Protein AF-A0A941VFP8-F1 (afdb_monomer)

Sequence (83 aa):
MVSKLLVKGLEWLLIAILGLMVILVFGNVVLRYGFNSGITFSEEVSRFLFVWMVFLGSVLMLRDNGHLGVHTFTSILPLWGKK

Solvent-accessible surface area (backbone atoms only — not comparable to full-atom values): 4837 Å² total; per-residue (Å²): 110,70,67,62,54,53,50,54,52,50,51,53,49,47,54,49,52,52,52,50,41,51,51,48,54,50,49,40,51,49,33,33,76,73,66,74,55,61,61,66,66,53,58,54,52,43,52,53,52,48,53,51,46,54,53,56,48,50,57,52,45,67,71,59,81,46,59,75,77,48,56,58,57,57,70,70,50,74,84,86,73,86,125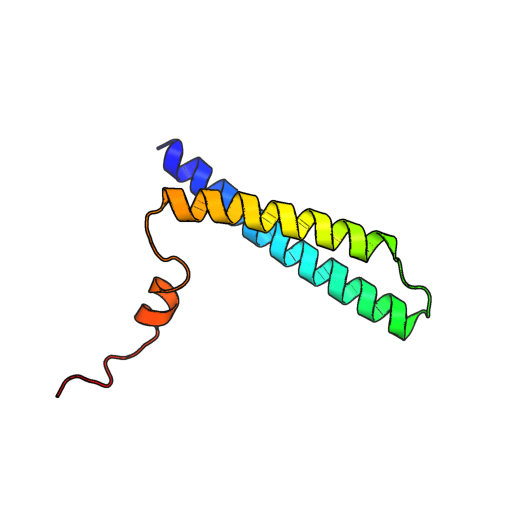

Nearest PDB structures (fo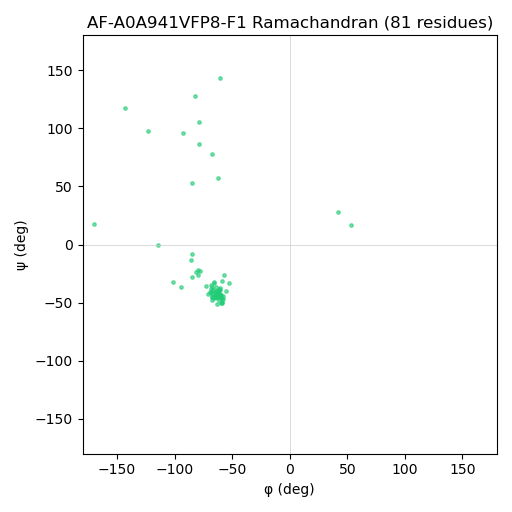ldseek):
  4brb-assembly2_F  TM=7.585E-01  e=3.438E+00  Escherichia coli K-12
  5d57-assembly2_F  TM=6.050E-01  e=2.316E+00  Escherichia coli K-12

Secondary structure (DSSP, 8-state):
-HHHHHHHHHHHHHHHHHHHHHHHHHHHHHHHHHSS---HHHHHHHHHHHHHHHHHHHHHHHHHTS-HHHHHHHHSS--TT--

Structure (mmCIF, N/CA/C/O backbone):
data_AF-A0A941VFP8-F1
#
_entry.id   AF-A0A941VFP8-F1
#
loop_
_atom_site.group_PDB
_atom_site.id
_atom_site.type_symbol
_atom_site.label_atom_id
_atom_site.label_alt_id
_atom_site.label_comp_id
_atom_site.label_asym_id
_atom_site.label_entity_id
_atom_site.label_seq_id
_atom_site.pdbx_PDB_ins_code
_atom_site.Cartn_x
_atom_site.Cartn_y
_atom_site.Cartn_z
_atom_site.occupancy
_atom_site.B_iso_or_equiv
_atom_site.auth_seq_id
_atom_site.auth_comp_id
_atom_site.auth_asym_id
_atom_site.auth_atom_id
_atom_site.pdbx_PDB_model_num
ATOM 1 N N . MET A 1 1 ? -15.252 8.952 19.959 1.00 56.59 1 MET A N 1
ATOM 2 C CA . MET A 1 1 ? -15.061 9.751 18.724 1.00 56.59 1 MET A CA 1
ATOM 3 C C . MET A 1 1 ? -13.627 9.649 18.208 1.00 56.59 1 MET A C 1
ATOM 5 O O . MET A 1 1 ? -13.445 9.194 17.088 1.00 56.59 1 MET A O 1
ATOM 9 N N . VAL A 1 2 ? -12.624 9.945 19.045 1.00 62.22 2 VAL A N 1
ATOM 10 C CA . VAL A 1 2 ? -11.184 9.818 18.721 1.00 62.22 2 VAL A CA 1
ATOM 11 C C . VAL A 1 2 ? -10.793 8.408 18.254 1.00 62.22 2 VAL A C 1
ATOM 13 O O . VAL A 1 2 ? -10.058 8.258 17.285 1.00 62.22 2 VAL A O 1
ATOM 16 N N . SER A 1 3 ? -11.354 7.363 18.875 1.00 68.62 3 SER A N 1
ATOM 17 C CA . SER A 1 3 ? -11.123 5.969 18.474 1.00 68.62 3 SER A CA 1
ATOM 18 C C . SER A 1 3 ? -11.507 5.685 17.021 1.00 68.62 3 SER A C 1
ATOM 20 O O . SER A 1 3 ? -10.702 5.116 16.295 1.00 68.62 3 SER A O 1
ATOM 22 N N . LYS A 1 4 ? -12.694 6.128 16.586 1.00 70.31 4 LYS A N 1
ATOM 23 C CA . LYS A 1 4 ? -13.207 5.919 15.221 1.00 70.31 4 LYS A CA 1
ATOM 24 C C . LYS A 1 4 ? -12.404 6.691 14.171 1.00 70.31 4 LYS A C 1
ATOM 26 O O . LYS A 1 4 ? -12.188 6.188 13.077 1.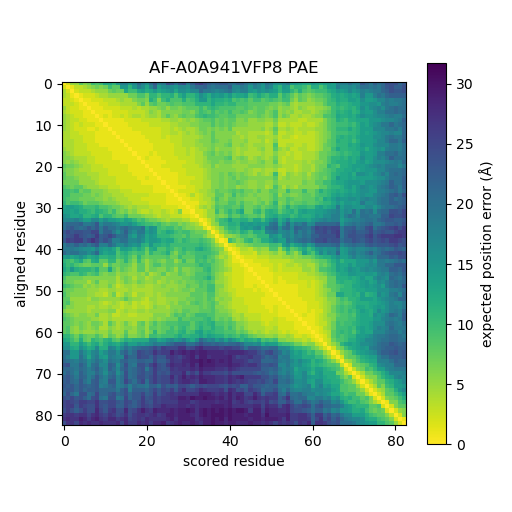00 70.31 4 LYS A O 1
ATOM 31 N N . LEU A 1 5 ? -11.943 7.895 14.513 1.00 75.19 5 LEU A N 1
ATOM 32 C CA . LEU A 1 5 ? -11.136 8.725 13.614 1.00 75.19 5 LEU A CA 1
ATOM 33 C C . LEU A 1 5 ? -9.738 8.125 13.395 1.00 75.19 5 LEU A C 1
ATOM 35 O O . LEU A 1 5 ? -9.263 8.077 12.265 1.00 75.19 5 LEU A O 1
ATOM 39 N N . LEU A 1 6 ? -9.126 7.594 14.461 1.00 77.50 6 LEU A N 1
ATOM 40 C CA . LEU A 1 6 ? -7.852 6.874 14.383 1.00 77.50 6 LEU A CA 1
ATOM 41 C C . LEU A 1 6 ? -7.953 5.592 13.550 1.00 77.50 6 LEU A C 1
ATOM 43 O O . LEU A 1 6 ? -7.074 5.340 12.737 1.00 77.50 6 LEU A O 1
ATOM 47 N N . VAL A 1 7 ? -9.023 4.806 13.724 1.00 76.56 7 VAL A N 1
ATOM 48 C CA . VAL A 1 7 ? -9.276 3.587 12.926 1.00 76.56 7 VAL A CA 1
ATOM 49 C C . VAL A 1 7 ? -9.359 3.930 11.444 1.00 76.56 7 VAL A C 1
ATOM 51 O O . VAL A 1 7 ? -8.636 3.352 10.642 1.00 76.56 7 VAL A O 1
ATOM 54 N N . LYS A 1 8 ? -10.159 4.939 11.093 1.00 78.19 8 LYS A N 1
ATOM 55 C CA . LYS A 1 8 ? -10.351 5.356 9.702 1.00 78.19 8 LYS A CA 1
ATOM 56 C C . LYS A 1 8 ? -9.063 5.890 9.067 1.00 78.19 8 LYS A C 1
ATOM 58 O O . LYS A 1 8 ? -8.797 5.628 7.901 1.00 78.19 8 LYS A O 1
ATOM 63 N N . GLY A 1 9 ? -8.239 6.608 9.834 1.00 82.69 9 GLY A N 1
ATOM 64 C CA . GLY A 1 9 ? -6.906 7.022 9.388 1.00 82.69 9 GLY A CA 1
ATOM 65 C C . GLY A 1 9 ? -5.966 5.836 9.148 1.00 82.69 9 GLY A C 1
ATOM 66 O O . GLY A 1 9 ? -5.239 5.823 8.158 1.00 82.69 9 GLY A O 1
ATOM 67 N N . LEU A 1 10 ? -6.015 4.820 10.015 1.00 83.12 10 LEU A N 1
ATOM 68 C CA . LEU A 1 10 ? -5.208 3.606 9.880 1.00 83.12 10 LEU A CA 1
ATOM 69 C C . LEU A 1 10 ? -5.643 2.751 8.679 1.00 83.12 10 LEU A C 1
ATOM 71 O O .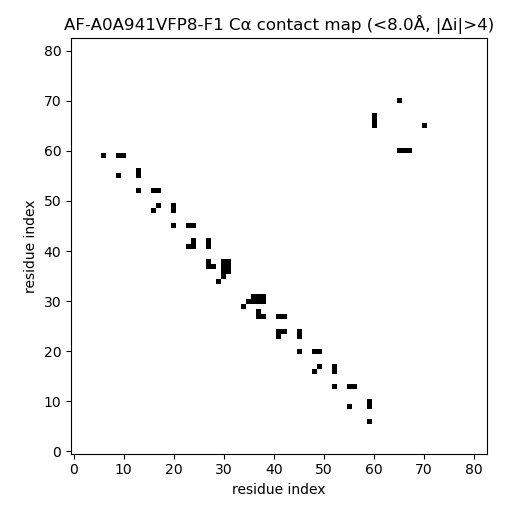 LEU A 1 10 ? -4.789 2.232 7.970 1.00 83.12 10 LEU A O 1
ATOM 75 N N . GLU A 1 11 ? -6.946 2.652 8.404 1.00 81.44 11 GLU A N 1
ATOM 76 C CA . GLU A 1 11 ? -7.481 1.999 7.199 1.00 81.44 11 GLU A CA 1
ATOM 77 C C . GLU A 1 11 ? -6.965 2.659 5.919 1.00 81.44 11 GLU A C 1
ATOM 79 O O . GLU A 1 11 ? -6.429 1.982 5.043 1.00 81.44 11 GLU A O 1
ATOM 84 N N . TRP A 1 12 ? -7.069 3.988 5.823 1.00 83.38 12 TRP A N 1
ATOM 85 C CA . TRP A 1 12 ? -6.544 4.735 4.678 1.00 83.38 12 TRP A CA 1
ATOM 86 C C . TRP A 1 12 ? -5.033 4.563 4.517 1.00 83.38 12 TRP A C 1
ATOM 88 O O . TRP A 1 12 ? -4.552 4.411 3.394 1.00 83.38 12 TRP A O 1
ATOM 98 N N . LEU A 1 13 ? -4.293 4.535 5.627 1.00 85.50 13 LEU A N 1
ATOM 99 C CA . LEU A 1 13 ? -2.858 4.265 5.624 1.00 85.50 13 LEU A CA 1
ATOM 100 C C . LEU A 1 13 ? -2.550 2.856 5.091 1.00 85.50 13 LEU A C 1
ATOM 102 O O . LEU A 1 13 ? -1.658 2.708 4.260 1.00 85.50 13 LEU A O 1
ATOM 106 N N . LEU A 1 14 ? -3.296 1.831 5.512 1.00 83.81 14 LEU A N 1
ATOM 107 C CA . LEU A 1 14 ? -3.124 0.456 5.031 1.00 83.81 14 LEU A CA 1
ATOM 108 C C . LEU A 1 14 ? -3.419 0.331 3.533 1.00 83.81 14 LEU A C 1
ATOM 110 O O . LEU A 1 14 ? -2.635 -0.283 2.810 1.00 83.81 14 LEU A O 1
ATOM 114 N N . ILE A 1 15 ? -4.503 0.950 3.055 1.00 84.94 15 ILE A N 1
ATOM 115 C CA . ILE A 1 15 ? -4.850 0.986 1.626 1.00 84.94 15 ILE A CA 1
ATOM 116 C C . ILE A 1 15 ? -3.732 1.667 0.825 1.00 84.94 15 ILE A C 1
ATOM 118 O O . ILE A 1 15 ? -3.322 1.155 -0.217 1.00 84.94 15 ILE A O 1
ATOM 122 N N . ALA A 1 16 ? -3.197 2.785 1.323 1.00 87.94 16 ALA A N 1
ATOM 123 C CA . ALA A 1 16 ? -2.104 3.503 0.676 1.00 87.94 16 ALA A CA 1
ATOM 124 C C . ALA A 1 16 ? -0.807 2.676 0.622 1.00 87.94 16 ALA A C 1
ATOM 126 O O . ALA A 1 16 ? -0.177 2.606 -0.433 1.00 87.94 16 ALA A O 1
ATOM 127 N N . ILE A 1 17 ? -0.426 2.013 1.722 1.00 83.88 17 ILE A N 1
ATOM 128 C CA . ILE A 1 17 ? 0.760 1.141 1.775 1.00 83.88 17 ILE A CA 1
ATOM 129 C C . ILE A 1 17 ? 0.610 -0.032 0.801 1.00 83.88 17 ILE A C 1
ATOM 131 O O . ILE A 1 17 ? 1.552 -0.353 0.075 1.00 83.88 17 ILE A O 1
ATOM 135 N N . LEU A 1 18 ? -0.574 -0.646 0.742 1.00 84.69 18 LEU A N 1
ATOM 136 C CA . LEU A 1 18 ? -0.851 -1.756 -0.1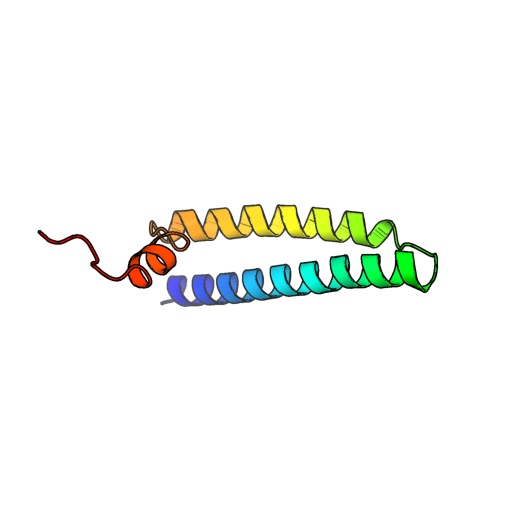66 1.00 84.69 18 LEU A CA 1
ATOM 137 C C . LEU A 1 18 ? -0.776 -1.312 -1.633 1.00 84.69 18 LEU A C 1
ATOM 139 O O . LEU A 1 18 ? -0.119 -1.971 -2.437 1.00 84.69 18 LEU A O 1
ATOM 143 N N . GLY A 1 19 ? -1.369 -0.166 -1.978 1.00 87.38 19 GLY A N 1
ATOM 144 C CA . GLY A 1 19 ? -1.259 0.412 -3.319 1.00 87.38 19 GLY A CA 1
ATOM 145 C C . GLY A 1 19 ? 0.187 0.738 -3.706 1.00 87.38 19 GLY A C 1
ATOM 146 O O . GLY A 1 19 ? 0.629 0.388 -4.800 1.00 87.38 19 GLY A O 1
ATOM 147 N N . LEU A 1 20 ? 0.953 1.339 -2.791 1.00 85.94 20 LEU A N 1
ATOM 148 C CA . LEU A 1 20 ? 2.368 1.648 -3.003 1.00 85.94 20 LEU A CA 1
ATOM 149 C C . LEU A 1 20 ? 3.197 0.381 -3.252 1.00 85.94 20 LEU A C 1
ATOM 151 O O . LEU A 1 20 ? 4.017 0.359 -4.166 1.00 85.94 20 LEU A O 1
ATOM 155 N N . MET A 1 21 ? 2.960 -0.687 -2.486 1.00 81.81 21 MET A N 1
ATOM 156 C CA . MET A 1 21 ? 3.623 -1.976 -2.691 1.00 81.81 21 MET A CA 1
ATOM 157 C C . MET A 1 21 ? 3.341 -2.565 -4.074 1.00 81.81 21 MET A C 1
ATOM 159 O O . MET A 1 21 ? 4.266 -3.046 -4.726 1.00 81.81 21 MET A O 1
ATOM 163 N N . VAL A 1 22 ? 2.089 -2.513 -4.540 1.00 85.44 22 VAL A N 1
ATOM 164 C CA . VAL A 1 22 ? 1.729 -2.995 -5.883 1.00 85.44 22 VAL A CA 1
ATOM 165 C C . VAL A 1 22 ? 2.499 -2.221 -6.950 1.00 85.44 22 VAL A C 1
ATOM 167 O O . VAL A 1 22 ? 3.085 -2.836 -7.838 1.00 85.44 22 VAL A O 1
ATOM 170 N N . ILE A 1 23 ? 2.563 -0.892 -6.836 1.00 86.88 23 ILE A N 1
ATOM 171 C CA . ILE A 1 23 ? 3.295 -0.040 -7.783 1.00 86.88 23 ILE A CA 1
ATOM 172 C C . ILE A 1 23 ? 4.798 -0.342 -7.748 1.00 86.88 23 ILE A C 1
ATOM 174 O O . ILE A 1 23 ? 5.415 -0.448 -8.804 1.00 86.88 23 ILE A O 1
ATOM 178 N N . LEU A 1 24 ? 5.391 -0.518 -6.564 1.00 82.56 24 LEU A N 1
ATOM 179 C CA . LEU A 1 24 ? 6.817 -0.827 -6.418 1.00 82.56 24 LEU A CA 1
ATOM 180 C C . LEU A 1 24 ? 7.176 -2.197 -6.999 1.00 82.56 24 LEU A C 1
ATOM 182 O O . LEU A 1 24 ? 8.157 -2.317 -7.735 1.00 82.56 24 LEU A O 1
ATOM 186 N N . VAL A 1 25 ? 6.389 -3.233 -6.706 1.00 79.94 25 VAL A N 1
ATOM 187 C CA . VAL A 1 25 ? 6.629 -4.588 -7.225 1.00 79.94 25 VAL A CA 1
ATOM 188 C C . VAL A 1 25 ? 6.397 -4.630 -8.734 1.00 79.94 25 VAL A C 1
ATOM 190 O O . VAL A 1 25 ? 7.238 -5.149 -9.465 1.00 79.94 25 VAL A O 1
ATOM 193 N N . PHE A 1 26 ? 5.310 -4.030 -9.223 1.00 83.12 26 PHE A N 1
ATOM 194 C CA . PHE A 1 26 ? 5.029 -3.956 -10.655 1.00 83.12 26 PHE A CA 1
ATOM 195 C C . PHE A 1 26 ? 6.095 -3.144 -11.401 1.00 83.12 26 PHE A C 1
ATOM 197 O O . PHE A 1 26 ? 6.607 -3.585 -12.427 1.00 83.12 26 PHE A O 1
ATOM 204 N N . GLY A 1 27 ? 6.499 -2.001 -10.845 1.00 82.38 27 GLY A N 1
ATOM 205 C CA . GLY A 1 27 ? 7.587 -1.179 -11.365 1.00 82.38 27 GLY A CA 1
ATOM 206 C C . GLY A 1 27 ? 8.903 -1.949 -11.442 1.00 82.38 27 GLY A C 1
ATOM 207 O O . GLY A 1 27 ? 9.560 -1.904 -12.477 1.00 82.38 27 GLY A O 1
ATOM 208 N N . ASN A 1 28 ? 9.257 -2.724 -10.411 1.00 77.50 28 ASN A N 1
ATOM 209 C CA . ASN A 1 28 ? 10.438 -3.595 -10.444 1.00 77.50 28 ASN A CA 1
ATOM 210 C C . ASN A 1 28 ? 10.371 -4.645 -11.543 1.00 77.50 28 ASN A C 1
ATOM 212 O O . ASN A 1 28 ? 11.370 -4.876 -12.217 1.00 77.50 28 ASN A O 1
ATOM 216 N N . VAL A 1 29 ? 9.215 -5.285 -11.724 1.00 79.06 29 VAL A N 1
ATOM 217 C CA . VAL A 1 29 ? 9.001 -6.269 -12.791 1.00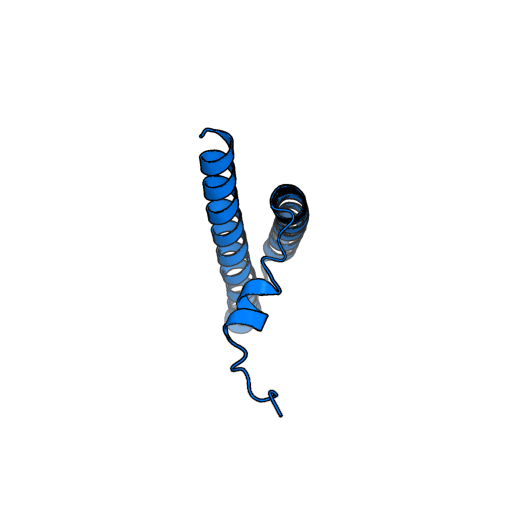 79.06 29 VAL A CA 1
ATOM 218 C C . VAL A 1 29 ? 9.220 -5.600 -14.150 1.00 79.06 29 VAL A C 1
ATOM 220 O O . VAL A 1 29 ? 10.032 -6.076 -14.939 1.00 79.06 29 VAL A O 1
ATOM 223 N N . VAL A 1 30 ? 8.591 -4.450 -14.403 1.00 82.00 30 VAL A N 1
ATOM 224 C CA . VAL A 1 30 ? 8.751 -3.708 -15.665 1.00 82.00 30 VAL A CA 1
ATOM 225 C C . VAL A 1 30 ? 10.200 -3.271 -15.891 1.00 82.00 30 VAL A C 1
ATOM 227 O O . VAL A 1 30 ? 10.715 -3.438 -16.993 1.00 82.00 30 VAL A O 1
ATOM 230 N N . LEU A 1 31 ? 10.890 -2.758 -14.870 1.00 77.06 31 LEU A N 1
ATOM 231 C CA . LEU A 1 31 ? 12.284 -2.323 -14.996 1.00 77.06 31 LEU A CA 1
ATOM 232 C C . LEU A 1 31 ? 13.231 -3.502 -15.250 1.00 77.06 31 LEU A C 1
ATOM 234 O O . LEU A 1 31 ? 14.124 -3.425 -16.092 1.00 77.06 31 LEU A O 1
ATOM 238 N N . ARG A 1 32 ? 13.003 -4.618 -14.557 1.00 73.31 32 ARG A N 1
ATOM 239 C CA . ARG A 1 32 ? 13.810 -5.830 -14.682 1.00 73.31 32 ARG A CA 1
ATOM 240 C C . ARG A 1 32 ? 13.652 -6.479 -16.052 1.00 73.31 32 ARG A C 1
ATOM 242 O O . ARG A 1 32 ? 14.658 -6.844 -16.648 1.00 73.31 32 ARG A O 1
ATOM 249 N N . TYR A 1 33 ? 12.425 -6.600 -16.558 1.00 73.38 33 TYR A N 1
ATOM 250 C CA . TYR A 1 33 ? 12.169 -7.232 -17.857 1.00 73.38 33 TYR A CA 1
ATOM 251 C C . TYR A 1 33 ? 12.324 -6.270 -19.046 1.00 73.38 33 TYR A C 1
ATOM 253 O O . TYR A 1 33 ? 12.665 -6.718 -20.135 1.00 73.38 33 TYR A O 1
ATOM 261 N N . GLY A 1 34 ? 12.105 -4.964 -18.857 1.00 70.44 34 GLY A N 1
ATOM 262 C CA . GLY A 1 34 ? 12.171 -3.956 -19.922 1.00 70.44 34 GLY A CA 1
ATOM 263 C C . GLY A 1 34 ? 13.522 -3.249 -20.061 1.00 70.44 34 GLY A C 1
ATOM 264 O O . GLY A 1 34 ? 13.942 -2.966 -21.178 1.00 70.44 34 GLY A O 1
ATOM 265 N N . PHE A 1 35 ? 14.222 -2.980 -18.954 1.00 68.75 35 PHE A N 1
ATOM 266 C CA . PHE A 1 35 ? 15.497 -2.244 -18.942 1.00 68.75 35 PHE A CA 1
ATOM 267 C C . PHE A 1 35 ? 16.696 -3.098 -18.500 1.00 68.75 35 PHE A C 1
ATOM 269 O O . PHE A 1 35 ? 17.816 -2.592 -18.456 1.00 68.75 35 PHE A O 1
ATOM 276 N N . ASN A 1 36 ? 16.484 -4.382 -18.173 1.00 61.19 36 ASN A N 1
ATOM 277 C CA . ASN A 1 36 ? 17.506 -5.339 -17.716 1.00 61.19 36 ASN A CA 1
ATOM 278 C C . ASN A 1 36 ? 18.356 -4.852 -16.516 1.00 61.19 36 ASN A C 1
ATOM 280 O O . ASN A 1 36 ? 19.414 -5.403 -16.220 1.00 61.19 36 ASN A O 1
ATOM 284 N N . SER A 1 37 ? 17.884 -3.820 -15.810 1.00 61.03 37 SER A N 1
ATOM 285 C CA . SER A 1 37 ? 18.479 -3.252 -14.603 1.00 61.03 37 SER A CA 1
ATOM 286 C C . SER A 1 37 ? 17.415 -3.309 -13.513 1.00 61.03 37 SER A C 1
ATOM 288 O O . SER A 1 37 ? 16.477 -2.512 -13.484 1.00 61.03 37 SER A O 1
ATOM 290 N N . GLY A 1 38 ? 17.489 -4.343 -12.675 1.00 57.12 38 GLY A N 1
ATOM 291 C CA . GLY A 1 38 ? 16.582 -4.518 -11.545 1.00 57.12 38 GLY A CA 1
ATOM 292 C C . GLY A 1 38 ? 17.054 -3.690 -10.354 1.00 57.12 38 GLY A C 1
ATOM 293 O O . GLY A 1 38 ? 18.199 -3.826 -9.928 1.00 57.12 38 GLY A O 1
ATOM 294 N N . ILE A 1 39 ? 16.176 -2.865 -9.782 1.00 63.56 39 ILE A N 1
ATOM 295 C CA . ILE A 1 39 ? 16.463 -2.164 -8.525 1.00 63.56 39 ILE A CA 1
ATOM 296 C C . ILE A 1 39 ? 16.264 -3.167 -7.380 1.00 63.56 39 ILE A C 1
ATOM 298 O O . ILE A 1 39 ? 15.192 -3.246 -6.785 1.00 63.56 39 ILE A O 1
ATOM 302 N N . THR A 1 40 ? 17.299 -3.938 -7.042 1.00 64.50 40 THR A N 1
ATOM 303 C CA . THR A 1 40 ? 17.296 -4.894 -5.912 1.00 64.50 40 THR A CA 1
ATOM 304 C C . THR A 1 40 ? 16.873 -4.247 -4.592 1.00 64.50 40 THR A C 1
ATOM 306 O O . THR A 1 40 ? 16.158 -4.854 -3.801 1.00 64.50 40 THR A O 1
ATOM 309 N N . PHE A 1 41 ? 17.213 -2.973 -4.396 1.00 65.88 41 PHE A N 1
ATOM 310 C CA . PHE A 1 41 ? 16.798 -2.189 -3.231 1.00 65.88 41 PHE A CA 1
ATOM 311 C C . PHE A 1 41 ? 15.269 -2.074 -3.081 1.00 65.88 41 PHE A C 1
ATOM 313 O O . PHE A 1 41 ? 14.731 -2.015 -1.978 1.00 65.88 41 PHE A O 1
ATOM 320 N N . SER A 1 42 ? 14.537 -2.074 -4.193 1.00 66.06 42 SER A N 1
ATOM 321 C CA . SER A 1 42 ? 13.089 -1.890 -4.190 1.00 66.06 42 SER A CA 1
ATOM 322 C C . SER A 1 42 ? 12.348 -3.180 -3.782 1.00 66.06 42 SER A C 1
ATOM 324 O O . SER A 1 42 ? 11.257 -3.109 -3.210 1.00 66.06 42 SER A O 1
ATOM 326 N N . GLU A 1 43 ? 12.972 -4.357 -3.938 1.00 67.19 43 GLU A N 1
ATOM 327 C CA . GLU A 1 43 ? 12.480 -5.607 -3.335 1.00 67.19 43 GLU A CA 1
ATOM 328 C C . GLU A 1 43 ? 12.606 -5.603 -1.806 1.00 67.19 43 GLU A C 1
ATOM 330 O O . GLU A 1 43 ? 11.694 -6.061 -1.115 1.00 67.19 43 GLU A O 1
ATOM 335 N N . GLU A 1 44 ? 13.710 -5.088 -1.262 1.00 77.38 44 GLU A N 1
ATOM 336 C CA . GLU A 1 44 ? 13.922 -5.008 0.188 1.00 77.38 44 GLU A CA 1
ATOM 337 C C . GLU A 1 44 ? 12.951 -4.020 0.835 1.00 77.38 44 GLU A C 1
ATOM 339 O O . GLU A 1 44 ? 12.261 -4.375 1.793 1.00 77.38 44 GLU A O 1
ATOM 344 N N . VAL A 1 45 ? 12.808 -2.819 0.265 1.00 75.44 45 VAL A N 1
ATOM 345 C CA . VAL A 1 45 ? 11.867 -1.797 0.753 1.00 75.44 45 VAL A CA 1
ATOM 346 C C . VAL A 1 45 ? 10.425 -2.307 0.725 1.00 75.44 45 VAL A C 1
ATOM 348 O O . VAL A 1 45 ? 9.698 -2.139 1.704 1.00 75.44 45 VAL A O 1
ATOM 351 N N . SER A 1 46 ? 10.017 -2.992 -0.348 1.00 76.62 46 SER A N 1
ATOM 352 C CA . SER A 1 46 ? 8.680 -3.595 -0.435 1.00 76.62 46 SER A CA 1
ATOM 353 C C . SER A 1 46 ? 8.458 -4.646 0.657 1.00 76.62 46 SER A C 1
ATOM 355 O O . SER A 1 46 ? 7.378 -4.710 1.241 1.00 76.62 46 SER A O 1
ATOM 357 N N . ARG A 1 47 ? 9.487 -5.438 0.991 1.00 80.88 47 ARG A N 1
ATOM 358 C CA . ARG A 1 47 ? 9.433 -6.443 2.063 1.00 80.88 47 ARG A CA 1
ATOM 359 C C . ARG A 1 47 ? 9.301 -5.804 3.444 1.00 80.88 47 ARG A C 1
ATOM 361 O O . ARG A 1 47 ? 8.491 -6.260 4.246 1.00 80.88 47 ARG A O 1
ATOM 368 N N . PHE A 1 48 ? 10.041 -4.731 3.714 1.00 83.94 48 PHE A N 1
ATOM 369 C CA . PHE A 1 48 ? 9.911 -3.988 4.968 1.00 83.94 48 PHE A CA 1
ATOM 370 C C . PHE A 1 48 ? 8.532 -3.332 5.101 1.00 83.94 48 PHE A C 1
ATOM 372 O O . PHE A 1 48 ? 7.900 -3.455 6.151 1.00 83.94 48 PHE A O 1
ATOM 379 N N . LEU A 1 49 ? 8.026 -2.698 4.038 1.00 80.44 49 LEU A N 1
ATOM 380 C CA . LEU A 1 49 ? 6.677 -2.122 4.016 1.00 80.44 49 LEU A CA 1
ATOM 381 C C . LEU A 1 49 ? 5.593 -3.184 4.231 1.00 80.44 49 LEU A C 1
ATOM 383 O O . LEU A 1 49 ? 4.626 -2.927 4.946 1.00 80.44 49 LEU A O 1
ATOM 387 N N . PHE A 1 50 ? 5.779 -4.388 3.686 1.00 82.44 50 PHE A N 1
ATOM 388 C CA . PHE A 1 50 ? 4.874 -5.512 3.910 1.00 82.44 50 PHE A CA 1
ATOM 389 C C . PHE A 1 50 ? 4.803 -5.915 5.382 1.00 82.44 50 PHE A C 1
ATOM 391 O O . PHE A 1 50 ? 3.714 -6.062 5.930 1.00 82.44 50 PHE A O 1
ATOM 398 N N . VAL A 1 51 ? 5.954 -6.055 6.045 1.00 88.06 51 VAL A N 1
ATOM 399 C CA . VAL A 1 51 ? 6.008 -6.409 7.471 1.00 88.06 51 VAL A CA 1
ATOM 400 C C . VAL A 1 51 ? 5.269 -5.364 8.308 1.00 88.06 51 VAL A C 1
ATOM 402 O O . VAL A 1 51 ? 4.423 -5.718 9.129 1.00 88.06 51 VAL A O 1
ATOM 405 N N . TRP A 1 52 ? 5.513 -4.077 8.051 1.00 86.62 52 TRP A N 1
ATOM 406 C CA . TRP A 1 52 ? 4.798 -2.991 8.724 1.00 86.62 52 TRP A CA 1
ATOM 407 C C . TRP A 1 52 ? 3.291 -3.012 8.450 1.00 86.62 52 TRP A C 1
ATOM 409 O O . TRP A 1 52 ? 2.509 -2.813 9.379 1.00 86.62 52 TRP A O 1
ATOM 419 N N . MET A 1 53 ? 2.867 -3.310 7.218 1.00 85.12 53 MET A N 1
ATOM 420 C CA . MET A 1 53 ? 1.453 -3.465 6.869 1.00 85.12 53 MET A CA 1
ATOM 421 C C . MET A 1 53 ? 0.796 -4.601 7.661 1.00 85.12 53 MET A C 1
ATOM 423 O 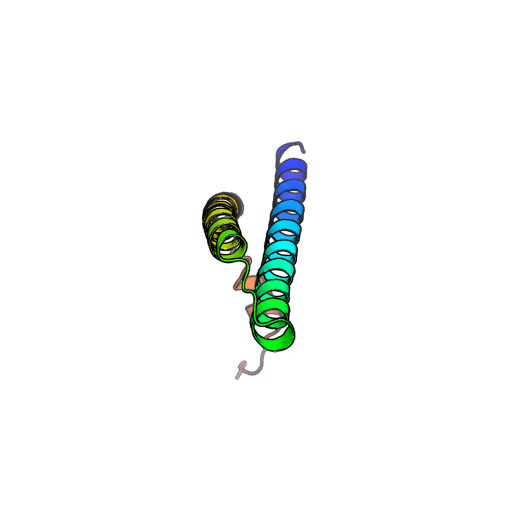O . MET A 1 53 ? -0.284 -4.405 8.211 1.00 85.12 53 MET A O 1
ATOM 427 N N . VAL A 1 54 ? 1.445 -5.763 7.767 1.00 84.94 54 VAL A N 1
ATOM 428 C CA . VAL A 1 54 ? 0.918 -6.910 8.523 1.00 84.94 54 VAL A CA 1
ATOM 429 C C . VAL A 1 54 ? 0.781 -6.569 10.008 1.00 84.94 54 VAL A C 1
ATOM 431 O O . VAL A 1 54 ? -0.264 -6.838 10.600 1.00 84.94 54 VAL A O 1
ATOM 434 N N . PHE A 1 55 ? 1.781 -5.914 10.607 1.00 86.94 55 PHE A N 1
ATOM 435 C CA . PHE A 1 55 ? 1.698 -5.481 12.004 1.00 86.94 55 PHE A CA 1
ATOM 436 C C . PHE A 1 55 ? 0.571 -4.466 12.223 1.00 86.94 55 PHE A C 1
ATOM 438 O O . PHE A 1 55 ? -0.279 -4.677 13.090 1.00 86.94 55 PHE A O 1
ATOM 445 N N . LEU A 1 56 ? 0.511 -3.402 11.420 1.00 84.50 56 LEU A N 1
ATOM 446 C CA . LEU A 1 56 ? -0.530 -2.374 11.533 1.00 84.50 56 LEU A CA 1
ATOM 447 C C . LEU A 1 56 ? -1.932 -2.942 11.261 1.00 84.50 56 LEU A C 1
ATOM 449 O O . LEU A 1 56 ? -2.879 -2.620 11.979 1.00 84.50 56 LEU A O 1
ATOM 453 N N . GLY A 1 57 ? -2.054 -3.834 10.277 1.00 81.31 57 GLY A N 1
ATOM 454 C CA . GLY A 1 57 ? -3.287 -4.544 9.951 1.00 81.31 57 GLY A CA 1
ATOM 455 C C . GLY A 1 57 ? -3.752 -5.445 11.092 1.00 81.31 57 GLY A C 1
ATOM 456 O O . GLY A 1 57 ? -4.931 -5.430 11.435 1.00 81.31 57 GLY A O 1
ATOM 457 N N . SER A 1 58 ? -2.835 -6.164 11.747 1.00 81.44 58 SER A N 1
ATOM 458 C CA . SER A 1 58 ? -3.165 -7.033 12.884 1.00 81.44 58 SER A CA 1
ATOM 459 C C . SER A 1 58 ? -3.741 -6.253 14.073 1.00 81.44 58 SER A C 1
ATOM 461 O O . SER A 1 58 ? -4.735 -6.670 14.665 1.00 81.44 58 SER A O 1
ATOM 463 N N . VAL A 1 59 ? -3.179 -5.076 14.373 1.00 81.75 59 VAL A N 1
ATOM 464 C CA . VAL A 1 59 ? -3.647 -4.192 15.453 1.00 81.75 59 VAL A CA 1
ATOM 465 C C . VAL A 1 59 ? -5.038 -3.636 15.148 1.00 81.75 59 VAL A C 1
ATOM 467 O O . VAL A 1 59 ? -5.880 -3.560 16.045 1.00 81.75 59 VAL A O 1
ATOM 470 N N . LEU A 1 60 ? -5.306 -3.280 13.888 1.00 74.56 60 LEU A N 1
ATOM 471 C CA . LEU A 1 60 ? -6.631 -2.843 13.445 1.00 74.56 60 LEU A CA 1
ATOM 472 C C . LEU A 1 60 ? -7.670 -3.967 13.599 1.00 74.56 60 LEU A C 1
ATOM 474 O O . LEU A 1 60 ? -8.736 -3.743 14.169 1.00 74.56 60 LEU A O 1
ATOM 478 N N . MET A 1 61 ? -7.322 -5.181 13.161 1.00 70.19 61 MET A N 1
ATOM 479 C CA . MET A 1 61 ? -8.188 -6.367 13.193 1.00 70.19 61 MET A CA 1
ATOM 480 C C . MET A 1 61 ? -8.566 -6.776 14.625 1.00 70.19 61 MET A C 1
ATOM 482 O O . MET A 1 61 ? -9.720 -7.095 14.904 1.00 70.19 61 MET A O 1
ATOM 486 N N . LEU A 1 62 ? -7.600 -6.730 15.550 1.00 70.38 62 LEU A N 1
ATOM 487 C CA . LEU A 1 62 ? -7.815 -7.025 16.971 1.00 70.38 62 LEU A CA 1
ATOM 488 C C . LEU A 1 62 ? -8.737 -6.003 17.642 1.00 70.38 62 LEU A C 1
ATOM 490 O O . LEU A 1 62 ? -9.499 -6.350 18.544 1.00 70.38 62 LEU A O 1
ATOM 494 N N . ARG A 1 63 ? -8.679 -4.738 17.210 1.00 64.38 63 ARG A N 1
ATOM 495 C CA . ARG A 1 63 ? -9.505 -3.672 17.779 1.00 64.38 63 ARG A CA 1
ATOM 496 C C . ARG A 1 63 ? -10.967 -3.789 17.363 1.00 64.38 63 ARG A C 1
ATOM 498 O O . ARG A 1 63 ? -11.838 -3.460 18.165 1.00 64.38 63 ARG A O 1
ATOM 505 N N . ASP A 1 64 ? -11.225 -4.235 16.138 1.00 62.09 64 ASP A N 1
ATOM 506 C CA . ASP A 1 64 ? -12.578 -4.247 15.583 1.00 62.09 64 ASP A CA 1
ATOM 507 C C . ASP A 1 64 ? -13.391 -5.499 15.959 1.00 62.09 64 ASP A C 1
ATOM 509 O O . ASP A 1 64 ? -14.588 -5.523 15.697 1.00 62.09 64 ASP A O 1
ATOM 513 N N . ASN A 1 65 ? -12.790 -6.529 16.593 1.00 54.88 65 ASN A N 1
ATOM 514 C CA . ASN A 1 65 ? -13.447 -7.813 16.952 1.00 54.88 65 ASN A CA 1
ATOM 515 C C . ASN A 1 65 ? -14.364 -8.367 15.834 1.00 54.88 65 ASN A C 1
ATOM 517 O O . ASN A 1 65 ? -15.352 -9.060 16.075 1.00 54.88 65 ASN A O 1
ATOM 521 N N . GLY A 1 66 ? -14.045 -8.027 14.591 1.00 51.25 66 GLY A N 1
ATOM 522 C CA . GLY A 1 66 ? -14.960 -8.044 13.469 1.00 51.25 66 GLY A CA 1
ATOM 523 C C . GLY A 1 66 ? -14.167 -8.506 12.275 1.00 51.25 66 GLY A C 1
ATOM 524 O O . GLY A 1 66 ? -13.166 -7.904 11.898 1.00 51.25 66 GLY A O 1
ATOM 525 N N . HIS A 1 67 ? -14.574 -9.641 11.730 1.00 51.09 67 HIS A N 1
ATOM 526 C CA . HIS A 1 67 ? -13.898 -10.310 10.639 1.00 51.09 67 HIS A CA 1
ATOM 527 C C . HIS A 1 67 ? -14.024 -9.464 9.359 1.00 51.09 67 HIS A C 1
ATOM 529 O O . HIS A 1 67 ? -14.843 -9.779 8.500 1.00 51.09 67 HIS A O 1
ATOM 535 N N . LEU A 1 68 ? -13.237 -8.395 9.210 1.00 51.97 68 LEU A N 1
ATOM 536 C CA . LEU A 1 68 ? -13.275 -7.501 8.043 1.00 51.97 68 LEU A CA 1
ATOM 537 C C . LEU A 1 68 ? -13.035 -8.258 6.723 1.00 51.97 68 LEU A C 1
ATOM 539 O O . LEU A 1 68 ? -13.571 -7.880 5.684 1.00 51.97 68 LEU A O 1
ATOM 543 N N . GLY A 1 69 ? -12.326 -9.392 6.769 1.00 49.84 69 GLY A N 1
ATOM 544 C CA . GLY A 1 69 ? -12.160 -10.282 5.616 1.00 49.84 69 GLY A CA 1
ATOM 545 C C . GLY A 1 69 ? -13.348 -11.210 5.330 1.00 49.84 69 GLY A C 1
ATOM 546 O O . GLY A 1 69 ? -13.553 -11.593 4.183 1.00 49.84 69 GLY A O 1
ATOM 547 N N . VAL A 1 70 ? -14.156 -11.562 6.338 1.00 47.12 70 VAL A N 1
ATOM 548 C CA . VAL A 1 70 ? -15.250 -12.541 6.183 1.00 47.12 70 VAL A CA 1
ATOM 549 C C . VAL A 1 70 ? -16.604 -11.859 6.061 1.00 47.12 70 VAL A C 1
ATOM 551 O O . VAL A 1 70 ? -17.428 -12.350 5.309 1.00 47.12 70 VAL A O 1
ATOM 554 N N . HIS A 1 71 ? -16.837 -10.707 6.699 1.00 50.09 71 HIS A N 1
ATOM 555 C CA . HIS A 1 71 ? -18.118 -9.999 6.590 1.00 50.09 71 HIS A CA 1
ATOM 556 C C . HIS A 1 71 ? -18.389 -9.473 5.179 1.00 50.09 71 HIS A C 1
ATOM 558 O O . HIS A 1 71 ? -19.539 -9.470 4.744 1.00 50.09 71 HIS A O 1
ATOM 564 N N . THR A 1 72 ? -17.350 -9.090 4.432 1.00 54.59 72 THR A N 1
ATOM 565 C CA . THR A 1 72 ? -17.494 -8.753 3.009 1.00 54.59 72 THR A CA 1
ATOM 566 C C . THR A 1 72 ? -17.764 -10.017 2.191 1.00 54.59 72 THR A C 1
ATOM 568 O O . THR A 1 72 ? -18.681 -10.037 1.385 1.00 54.59 72 THR A O 1
ATOM 571 N N . PHE A 1 73 ? -17.071 -11.128 2.460 1.00 49.50 73 PHE A N 1
ATOM 572 C CA . PHE A 1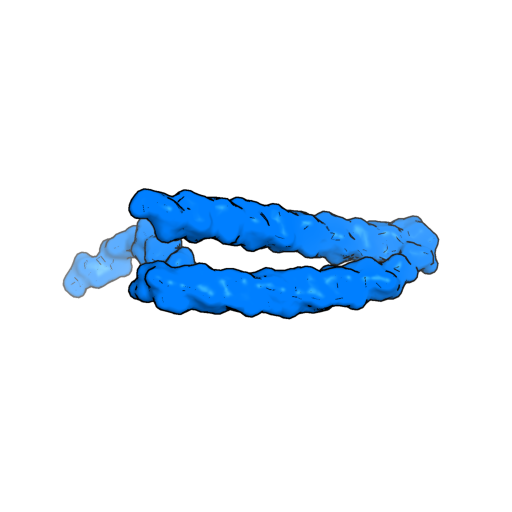 73 ? -17.294 -12.383 1.730 1.00 49.50 73 PHE A CA 1
ATOM 573 C C . PHE A 1 73 ? -18.665 -13.031 2.023 1.00 49.50 73 PHE A C 1
ATOM 575 O O . PHE A 1 73 ? -19.290 -13.585 1.123 1.00 49.50 73 PHE A O 1
ATOM 582 N N . THR A 1 74 ? -19.182 -12.925 3.251 1.00 53.28 74 THR A N 1
ATOM 583 C CA . THR A 1 74 ? -20.501 -13.451 3.641 1.00 53.28 74 THR A CA 1
ATOM 584 C C . THR A 1 74 ? -21.656 -12.533 3.259 1.00 53.28 74 THR A C 1
ATOM 586 O O . THR A 1 74 ? -22.764 -13.029 3.087 1.00 53.28 74 THR A O 1
ATOM 589 N N . SER A 1 75 ? -21.428 -11.228 3.075 1.00 53.84 75 SER A N 1
ATOM 590 C CA . SER A 1 75 ? -22.459 -10.310 2.559 1.00 53.84 75 SER A CA 1
ATOM 591 C C . SER A 1 75 ? -22.620 -10.374 1.037 1.00 53.84 75 SER A C 1
ATOM 593 O O . SER A 1 75 ? -23.694 -10.048 0.536 1.00 53.84 75 SER A O 1
ATOM 595 N N . ILE A 1 76 ? -21.601 -10.845 0.305 1.00 61.88 76 ILE A N 1
ATOM 596 C CA . ILE A 1 76 ? -21.690 -11.109 -1.142 1.00 61.88 76 ILE A CA 1
ATOM 597 C C . ILE A 1 76 ? -22.239 -12.518 -1.426 1.00 61.88 76 ILE A C 1
ATOM 599 O O . ILE A 1 76 ? -22.626 -12.792 -2.557 1.00 61.88 76 ILE A O 1
ATOM 603 N N . LEU A 1 77 ? -22.307 -13.417 -0.434 1.00 56.22 77 LEU A N 1
ATOM 604 C CA . LEU A 1 77 ? -22.873 -14.751 -0.630 1.00 56.22 77 LEU A CA 1
ATOM 605 C C . LEU A 1 77 ? -24.414 -14.661 -0.605 1.00 56.22 77 LEU A C 1
ATOM 607 O O . LEU A 1 77 ? -24.996 -14.494 0.471 1.00 56.22 77 LEU A O 1
ATOM 611 N N . PRO A 1 78 ? -25.112 -14.758 -1.755 1.00 56.78 78 PRO A N 1
ATOM 612 C CA . PRO A 1 78 ? -26.562 -14.857 -1.746 1.00 56.78 78 PRO A CA 1
ATOM 613 C C . PRO A 1 78 ? -26.953 -16.123 -0.982 1.00 56.78 78 PRO A C 1
ATOM 615 O O . PRO A 1 78 ? -26.280 -17.149 -1.074 1.00 56.78 78 PRO A O 1
ATOM 618 N N . LEU A 1 79 ? -28.051 -16.038 -0.232 1.00 61.41 79 LEU A N 1
ATOM 619 C CA . LEU A 1 79 ? -28.671 -17.097 0.571 1.00 61.41 79 LEU A CA 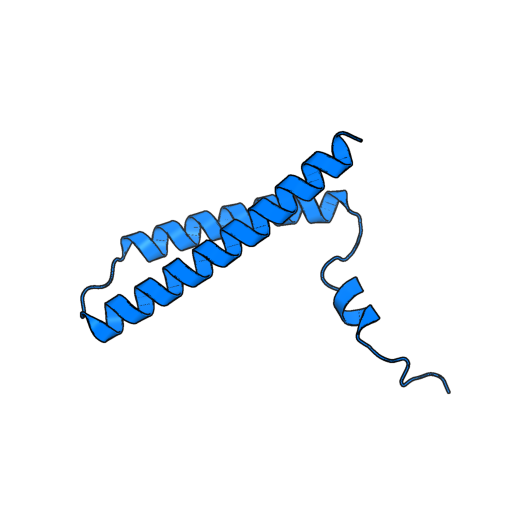1
ATOM 620 C C . LEU A 1 79 ? -29.156 -18.290 -0.291 1.00 61.41 79 LEU A C 1
ATOM 622 O O . LEU A 1 79 ? -30.332 -18.646 -0.270 1.00 61.41 79 LEU A O 1
ATOM 626 N N . TRP A 1 80 ? -28.276 -18.929 -1.062 1.00 57.91 80 TRP A N 1
ATOM 627 C CA . TRP A 1 80 ? -28.564 -20.087 -1.910 1.00 57.91 80 TRP A CA 1
ATOM 628 C C . TRP A 1 80 ? -28.482 -21.382 -1.093 1.00 57.91 80 TRP A C 1
ATOM 630 O O . TRP A 1 80 ? -27.721 -22.294 -1.390 1.00 57.91 80 TRP A O 1
ATOM 640 N N . GLY A 1 81 ? -29.214 -21.426 0.019 1.00 61.12 81 GLY A N 1
ATOM 641 C CA . GLY A 1 81 ? -29.111 -22.543 0.956 1.00 61.12 81 GLY A CA 1
ATOM 642 C C . GLY A 1 81 ? -30.158 -22.592 2.060 1.00 61.12 81 GLY A C 1
ATOM 643 O O . GLY A 1 81 ? -29.944 -23.291 3.041 1.00 61.12 81 GLY A O 1
ATOM 644 N N . LYS A 1 82 ? -31.285 -21.875 1.934 1.00 44.50 82 LYS A N 1
ATOM 645 C CA . LYS A 1 82 ? -32.477 -22.177 2.740 1.00 44.50 82 LYS A CA 1
ATOM 646 C C . LYS A 1 82 ? -33.387 -23.139 1.971 1.00 44.50 82 LYS A C 1
ATOM 648 O O . LYS A 1 82 ? -34.211 -22.705 1.167 1.00 44.50 82 LYS A O 1
ATOM 653 N N . LYS A 1 83 ? -33.245 -24.430 2.256 1.00 40.94 83 LYS A N 1
ATOM 654 C CA . LYS A 1 83 ? -34.352 -25.388 2.305 1.00 40.94 83 LYS A CA 1
ATOM 655 C C . LYS A 1 83 ? -34.233 -26.176 3.597 1.00 40.94 83 LYS A C 1
ATOM 657 O O . LYS A 1 83 ? -33.088 -26.546 3.927 1.00 40.94 83 LYS A O 1
#

Radius of gyration: 17.98 Å; Cα contacts (8 Å, |Δi|>4): 36; chains: 1; bounding box: 53×35×39 Å

Foldseek 3Di:
DVVVVVLVVLVVVLVVLVVVLVCLVVVQVCCCVPVVDGPPVSVVVSVVSVVVSVVSVVVSCVVVVDPPVVVVVVVPDPPPDDD

pLDDT: mean 71.54, std 12.82, range [40.94, 88.06]

Mean predicted aligned error: 11.73 Å